Protein AF-A0A432V484-F1 (afdb_monomer)

Radius of gyration: 34.7 Å; Cα contacts (8 Å, |Δi|>4): 65; chains: 1; bounding box: 80×38×91 Å

Organism: NCBI:txid1851146

InterPro domains:
  IPR006603 PQ-loop repeat [PF04193] (43-98)
  IPR047662 SemiSWEET transporter [NF037968] (46-121)

Solvent-accessible surface area (backbone atoms only — not comparable to full-atom values): 7127 Å² total; per-residue (Å²): 142,82,86,80,77,89,75,82,82,76,79,84,56,73,72,67,54,60,72,72,66,61,77,83,74,74,70,76,71,68,60,64,64,52,54,55,54,50,51,55,54,50,54,50,53,50,51,51,48,52,49,50,71,43,53,65,49,52,65,56,47,52,48,34,69,72,66,62,46,30,74,92,57,57,64,67,62,50,49,51,50,34,49,52,34,47,51,48,24,52,50,17,59,76,71,67,38,62,70,49,28,55,52,27,50,58,32,33,54,50,40,49,49,44,49,53,48,34,70,73,26,98

Structure (mmCIF, N/CA/C/O backbone):
data_AF-A0A432V484-F1
#
_entry.id   AF-A0A432V484-F1
#
loop_
_atom_site.group_PDB
_atom_site.id
_atom_site.type_symbol
_atom_site.label_atom_id
_atom_site.label_alt_id
_atom_site.label_comp_id
_atom_site.label_asym_id
_atom_site.label_entity_id
_atom_site.label_seq_id
_atom_site.pdbx_PDB_ins_code
_atom_site.Cartn_x
_atom_site.Cartn_y
_atom_site.Cartn_z
_atom_site.occupancy
_atom_site.B_iso_or_equiv
_atom_site.auth_seq_id
_atom_site.auth_comp_id
_atom_site.auth_asym_id
_atom_site.auth_atom_id
_atom_site.pdbx_PDB_model_num
ATOM 1 N N . MET A 1 1 ? 63.153 13.429 -71.868 1.00 46.41 1 MET A N 1
ATOM 2 C CA . MET A 1 1 ? 63.561 13.698 -70.472 1.00 46.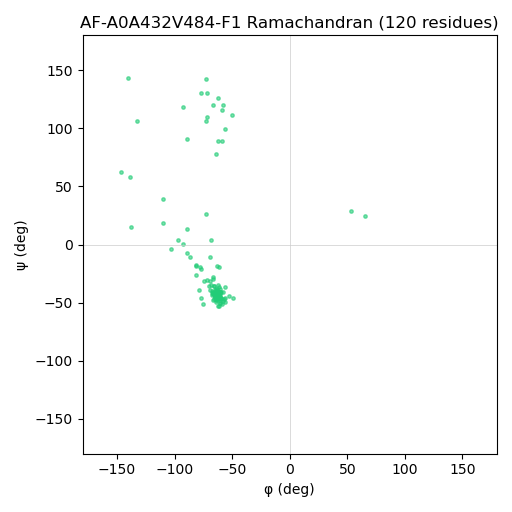41 1 MET A CA 1
ATOM 3 C C . MET A 1 1 ? 63.692 15.205 -70.310 1.00 46.41 1 MET A C 1
ATOM 5 O O . MET A 1 1 ? 64.616 15.772 -70.873 1.00 46.41 1 MET A O 1
ATOM 9 N N . HIS A 1 2 ? 62.731 15.863 -69.659 1.00 50.28 2 HIS A N 1
ATOM 10 C CA . HIS A 1 2 ? 62.759 17.309 -69.403 1.00 50.28 2 HIS A CA 1
ATOM 11 C C . HIS A 1 2 ? 62.413 17.509 -67.922 1.00 50.28 2 HIS A C 1
ATOM 13 O O . HIS A 1 2 ? 61.288 17.224 -67.513 1.00 50.28 2 HIS A O 1
ATOM 19 N N . GLU A 1 3 ? 63.409 17.853 -67.102 1.00 57.03 3 GLU A N 1
ATOM 20 C CA . GLU A 1 3 ? 63.240 18.059 -65.660 1.00 57.03 3 GLU A CA 1
ATOM 21 C C . GLU A 1 3 ? 62.467 19.358 -65.391 1.00 57.03 3 GLU A C 1
ATOM 23 O O . GLU A 1 3 ? 62.806 20.418 -65.917 1.00 57.03 3 GLU A O 1
ATOM 28 N N . ALA A 1 4 ? 61.430 19.281 -64.554 1.00 53.16 4 ALA A N 1
ATOM 29 C CA . ALA A 1 4 ? 60.682 20.446 -64.091 1.00 53.16 4 ALA A CA 1
ATOM 30 C C . ALA A 1 4 ? 61.512 21.273 -63.079 1.00 53.16 4 ALA A C 1
ATOM 32 O O . ALA A 1 4 ? 62.228 20.702 -62.250 1.00 53.16 4 ALA A O 1
ATOM 33 N N . PRO A 1 5 ? 61.428 22.616 -63.107 1.00 55.75 5 PRO A N 1
ATOM 34 C CA . PRO A 1 5 ? 62.357 23.478 -62.384 1.00 55.75 5 PRO A CA 1
ATOM 35 C C . PRO A 1 5 ? 62.066 23.561 -60.869 1.00 55.75 5 PRO A C 1
ATOM 37 O O . PRO A 1 5 ? 60.952 23.841 -60.426 1.00 55.75 5 PRO A O 1
ATOM 40 N N . ARG A 1 6 ? 63.117 23.355 -60.059 1.00 60.88 6 ARG A N 1
ATOM 41 C CA . ARG A 1 6 ? 63.114 23.171 -58.587 1.00 60.88 6 ARG A CA 1
ATOM 42 C C . ARG A 1 6 ? 62.833 24.431 -57.743 1.00 60.88 6 ARG A C 1
ATOM 44 O O . ARG A 1 6 ? 63.277 24.505 -56.602 1.00 60.88 6 ARG A O 1
ATOM 51 N N . HIS A 1 7 ? 62.121 25.429 -58.262 1.00 56.56 7 HIS A N 1
ATOM 52 C CA . HIS A 1 7 ? 61.802 26.655 -57.507 1.00 56.56 7 HIS A CA 1
ATOM 53 C C . HIS A 1 7 ? 60.358 26.702 -56.975 1.00 56.56 7 HIS A C 1
ATOM 55 O O . HIS A 1 7 ? 60.013 27.600 -56.212 1.00 56.56 7 HIS A O 1
ATOM 61 N N . LEU A 1 8 ? 59.521 25.710 -57.301 1.00 51.09 8 LEU A N 1
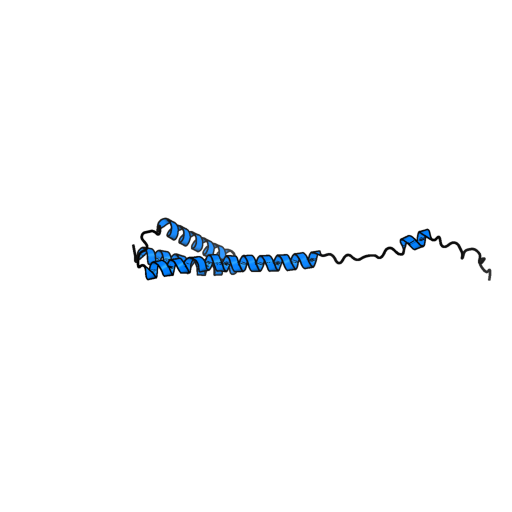ATOM 62 C CA . LEU A 1 8 ? 58.141 25.590 -56.801 1.00 51.09 8 LEU A CA 1
ATOM 63 C C . LEU A 1 8 ? 58.011 24.799 -55.482 1.00 51.09 8 LEU A C 1
ATOM 65 O O . LEU A 1 8 ? 56.907 24.443 -55.088 1.00 51.09 8 LEU A O 1
ATOM 69 N N . VAL A 1 9 ? 59.115 24.528 -54.775 1.00 55.97 9 VAL A N 1
ATOM 70 C CA . VAL A 1 9 ? 59.105 23.729 -53.528 1.00 55.97 9 VAL A CA 1
ATOM 71 C C . VAL A 1 9 ? 59.083 24.596 -52.257 1.00 55.97 9 VAL A C 1
ATOM 73 O O . VAL A 1 9 ? 59.095 24.076 -51.147 1.00 55.97 9 VAL A O 1
ATOM 76 N N . GLN A 1 10 ? 58.996 25.927 -52.357 1.00 56.75 10 GLN A N 1
ATOM 77 C CA . GLN A 1 10 ? 59.226 26.778 -51.181 1.00 56.75 10 GLN A CA 1
ATOM 78 C C . GLN A 1 10 ? 58.273 27.966 -51.033 1.00 56.75 10 GLN A C 1
ATOM 80 O O . GLN A 1 10 ? 58.709 29.103 -50.912 1.00 56.75 10 GLN A O 1
ATOM 85 N N . ARG A 1 11 ? 56.959 27.707 -50.959 1.00 54.41 11 ARG A N 1
ATOM 86 C CA . ARG A 1 11 ? 55.997 28.602 -50.276 1.00 54.41 11 ARG A CA 1
ATOM 87 C C . ARG A 1 11 ? 54.864 27.808 -49.617 1.00 54.41 11 ARG A C 1
ATOM 89 O O . ARG A 1 11 ? 53.697 27.966 -49.959 1.00 54.41 11 ARG A O 1
ATOM 96 N N . ALA A 1 12 ? 55.198 26.959 -48.646 1.00 56.44 12 ALA A N 1
ATOM 97 C CA . ALA A 1 12 ? 54.198 26.498 -47.686 1.00 56.44 12 ALA A CA 1
ATOM 98 C C . ALA A 1 12 ? 53.880 27.665 -46.735 1.00 56.44 12 ALA A C 1
ATOM 100 O O . ALA A 1 12 ? 54.704 28.066 -45.918 1.00 56.44 12 ALA A O 1
ATOM 101 N N . ASN A 1 13 ? 52.704 28.263 -46.907 1.00 58.03 13 ASN A N 1
ATOM 102 C CA . ASN A 1 13 ? 52.207 29.364 -46.092 1.00 58.03 13 ASN A CA 1
ATOM 103 C C . ASN A 1 13 ? 52.042 28.907 -44.620 1.00 58.03 13 ASN A C 1
ATOM 105 O O . ASN A 1 13 ? 51.332 27.932 -44.371 1.00 58.03 13 ASN A O 1
ATOM 109 N N . PRO A 1 14 ? 52.618 29.590 -43.613 1.00 57.75 14 PRO A N 1
ATOM 110 C CA . PRO A 1 14 ? 52.421 29.215 -42.208 1.00 57.75 14 PRO A CA 1
ATOM 111 C C . PRO A 1 14 ? 50.955 29.341 -41.748 1.00 57.75 14 PRO A C 1
ATOM 113 O O . PRO A 1 14 ? 50.561 28.711 -40.766 1.00 57.75 14 PRO A O 1
ATOM 116 N N . ALA A 1 15 ? 50.112 30.095 -42.467 1.00 57.47 15 ALA A N 1
ATOM 117 C CA . ALA A 1 15 ? 48.680 30.191 -42.181 1.00 57.47 15 ALA A CA 1
ATOM 118 C C . ALA A 1 15 ? 47.901 28.910 -42.536 1.00 57.47 15 ALA A C 1
ATOM 120 O O . ALA A 1 15 ? 46.942 28.579 -41.840 1.00 57.47 15 ALA A O 1
ATOM 121 N N . SER A 1 16 ? 48.327 28.144 -43.550 1.00 56.09 16 SER A N 1
ATOM 122 C CA . SER A 1 16 ? 47.661 26.880 -43.909 1.00 56.09 16 SER A CA 1
ATOM 123 C C . SER A 1 16 ? 48.006 25.737 -42.951 1.00 56.09 16 SER A C 1
ATOM 125 O O . SER A 1 16 ? 47.237 24.791 -42.827 1.00 56.09 16 SER A O 1
ATOM 127 N N . GLN A 1 17 ? 49.122 25.838 -42.221 1.00 54.44 17 GLN A N 1
ATOM 128 C CA . GLN A 1 17 ? 49.496 24.857 -41.195 1.00 54.44 17 GLN A CA 1
ATOM 129 C C . GLN A 1 17 ? 48.772 25.090 -39.859 1.00 54.44 17 GLN A C 1
ATOM 131 O O . GLN A 1 17 ? 48.514 24.136 -39.129 1.00 54.44 17 GLN A O 1
ATOM 136 N N . ARG A 1 18 ? 48.358 26.331 -39.556 1.00 55.56 18 ARG A N 1
ATOM 137 C CA . ARG A 1 18 ? 47.560 26.646 -38.353 1.00 55.56 18 ARG A CA 1
ATOM 138 C C . ARG A 1 18 ? 46.158 26.034 -38.383 1.00 55.56 18 ARG A C 1
ATOM 140 O O . ARG A 1 18 ? 45.621 25.714 -37.329 1.00 55.56 18 ARG A O 1
ATOM 147 N N . PHE A 1 19 ? 45.592 25.826 -39.571 1.00 56.00 19 PHE A N 1
ATOM 148 C CA . PHE A 1 19 ? 44.293 25.167 -39.733 1.00 56.00 19 PHE A CA 1
ATOM 149 C C . PHE A 1 19 ? 44.365 23.635 -39.601 1.00 56.00 19 PHE A C 1
ATOM 151 O O . PHE A 1 19 ? 43.356 23.001 -39.314 1.00 56.00 19 PHE A O 1
ATOM 158 N N . ALA A 1 20 ? 45.553 23.042 -39.763 1.00 55.00 20 ALA A N 1
ATOM 159 C CA . ALA A 1 20 ? 45.775 21.596 -39.670 1.00 55.00 20 ALA A CA 1
ATOM 160 C C . ALA A 1 20 ? 46.105 21.107 -38.243 1.00 55.00 20 ALA A C 1
ATOM 162 O O . ALA A 1 20 ? 46.163 19.904 -38.006 1.00 55.00 20 ALA A O 1
ATOM 163 N N . LEU A 1 21 ? 46.305 22.026 -37.290 1.00 55.38 21 LEU A N 1
ATOM 164 C CA . LEU A 1 21 ? 46.620 21.741 -35.883 1.00 55.38 21 LEU A CA 1
ATOM 165 C C . LEU A 1 21 ? 45.470 22.082 -34.928 1.00 55.38 21 LEU A C 1
ATOM 167 O O . LEU A 1 21 ? 45.695 22.235 -33.729 1.00 55.38 21 LEU A O 1
ATOM 171 N N . LEU A 1 22 ? 44.237 22.216 -35.423 1.00 63.25 22 LEU A N 1
ATOM 172 C CA . LEU A 1 22 ? 43.083 22.170 -34.533 1.00 63.25 22 LEU A CA 1
ATOM 173 C C . LEU A 1 22 ? 42.937 20.715 -34.082 1.00 63.25 22 LEU A C 1
ATOM 175 O O . LEU A 1 22 ? 42.588 19.873 -34.913 1.00 63.25 22 LEU A O 1
ATOM 179 N N . PRO A 1 23 ? 43.211 20.375 -32.807 1.00 55.50 23 PRO A N 1
ATOM 180 C CA . PRO A 1 23 ? 42.879 19.052 -32.329 1.00 55.50 23 PRO A CA 1
ATOM 181 C C . PRO A 1 23 ? 41.376 18.910 -32.542 1.00 55.50 23 PRO A C 1
ATOM 183 O O . PRO A 1 23 ? 40.595 19.704 -32.011 1.00 55.50 23 PRO A O 1
ATOM 186 N N . LEU A 1 24 ? 40.965 17.920 -33.333 1.00 62.91 24 LEU A N 1
ATOM 187 C CA . LEU A 1 24 ? 39.600 17.421 -33.294 1.00 62.91 24 LEU A CA 1
ATOM 188 C C . LEU A 1 24 ? 39.427 16.820 -31.901 1.00 62.91 24 LEU A C 1
ATOM 190 O O . LEU A 1 24 ? 39.557 15.615 -31.702 1.00 62.91 24 LEU A O 1
ATOM 194 N N . GLN A 1 25 ? 39.225 17.687 -30.906 1.00 59.03 25 GLN A N 1
ATOM 195 C CA . GLN A 1 25 ? 38.783 17.307 -29.584 1.00 59.03 25 GLN A CA 1
ATOM 196 C C . GLN A 1 25 ? 37.412 16.681 -29.795 1.00 59.03 25 GLN A C 1
ATOM 198 O O . GLN A 1 25 ? 36.382 17.356 -29.781 1.00 59.03 25 GLN A O 1
ATOM 203 N N . GLY A 1 26 ? 37.413 15.371 -30.034 1.00 56.03 26 GLY A N 1
ATOM 204 C CA . GLY A 1 26 ? 36.254 14.522 -29.891 1.00 56.03 26 GLY A CA 1
ATOM 205 C C . GLY A 1 26 ? 35.811 14.646 -28.447 1.00 56.03 26 GLY A C 1
ATOM 206 O O . GLY A 1 26 ? 36.276 13.919 -27.573 1.00 56.03 26 GLY A O 1
ATOM 207 N N . ARG A 1 27 ? 34.943 15.625 -28.183 1.00 61.06 27 ARG A N 1
ATOM 208 C CA . ARG A 1 27 ? 34.147 15.693 -26.966 1.00 61.06 27 ARG A CA 1
ATOM 209 C C . ARG A 1 27 ? 33.387 14.374 -26.936 1.00 61.06 27 ARG A C 1
ATOM 211 O O . ARG A 1 27 ? 32.400 14.228 -27.649 1.00 61.06 27 ARG A O 1
ATOM 218 N N . ALA A 1 28 ? 33.874 13.406 -26.161 1.00 60.75 28 ALA A N 1
ATOM 219 C CA . ALA A 1 28 ? 33.099 12.228 -25.822 1.00 60.75 28 ALA A CA 1
ATOM 220 C C . ALA A 1 28 ? 31.751 12.744 -25.313 1.00 60.75 28 ALA A C 1
ATOM 222 O O . ALA A 1 28 ? 31.683 13.459 -24.310 1.00 60.75 28 ALA A O 1
ATOM 223 N N . THR A 1 29 ? 30.700 12.502 -26.087 1.00 61.91 29 THR A N 1
ATOM 224 C CA . THR A 1 29 ? 29.364 13.022 -25.837 1.00 61.91 29 THR A CA 1
ATOM 225 C C . THR A 1 29 ? 28.925 12.528 -24.454 1.00 61.91 29 THR A C 1
ATOM 227 O O . THR A 1 29 ? 28.772 11.324 -24.256 1.00 61.91 29 THR A O 1
ATOM 230 N N . PRO A 1 30 ? 28.703 13.413 -23.461 1.00 58.66 30 PRO A N 1
ATOM 231 C CA . PRO A 1 30 ? 28.350 13.009 -22.092 1.00 58.66 30 PRO A CA 1
ATOM 232 C C . PRO A 1 30 ? 26.944 12.388 -21.989 1.00 58.66 30 PRO A C 1
ATOM 234 O O . PRO A 1 30 ? 26.462 12.075 -20.902 1.00 58.66 30 PRO A O 1
ATOM 237 N N . THR A 1 31 ? 26.276 12.226 -23.125 1.00 62.50 31 THR A N 1
ATOM 238 C CA . THR A 1 31 ? 24.903 11.779 -23.292 1.00 62.50 31 THR A CA 1
ATOM 239 C C . THR A 1 31 ? 24.662 10.390 -22.692 1.00 62.50 31 THR A C 1
ATOM 241 O O . THR A 1 31 ? 23.732 10.231 -21.908 1.00 62.50 31 THR A O 1
ATOM 244 N N . PHE A 1 32 ? 25.530 9.403 -22.948 1.00 63.34 32 PHE A N 1
ATOM 245 C CA . PHE A 1 32 ? 25.302 8.025 -22.482 1.00 63.34 32 PHE A CA 1
ATOM 246 C C . PHE A 1 32 ? 25.359 7.884 -20.950 1.00 63.34 32 PHE A C 1
ATOM 248 O O . PHE A 1 32 ? 24.511 7.229 -20.347 1.00 63.34 32 PHE A O 1
ATOM 255 N N . ARG A 1 33 ? 26.307 8.570 -20.293 1.00 64.88 33 ARG A N 1
ATOM 256 C CA . ARG A 1 33 ? 26.428 8.544 -18.822 1.00 64.88 33 ARG A CA 1
ATOM 257 C C . ARG A 1 33 ? 25.227 9.194 -18.135 1.00 64.88 33 ARG A C 1
ATOM 259 O O . ARG A 1 33 ? 24.803 8.711 -17.090 1.00 64.88 33 ARG A O 1
ATOM 266 N N . LYS A 1 34 ? 24.661 10.255 -18.724 1.00 62.88 34 LYS A N 1
ATOM 267 C CA . LYS A 1 34 ? 23.445 10.902 -18.207 1.00 62.88 34 LYS A CA 1
ATOM 268 C C . LYS A 1 34 ? 22.225 9.987 -18.311 1.00 62.88 34 LYS A C 1
ATOM 270 O O . LYS A 1 34 ? 21.472 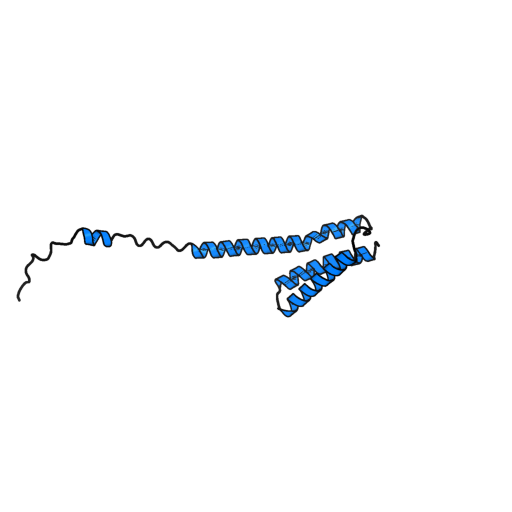9.906 -17.350 1.00 62.88 34 LYS A O 1
ATOM 275 N N . PHE A 1 35 ? 22.064 9.263 -19.420 1.00 65.94 35 PHE A N 1
ATOM 276 C CA . PHE A 1 35 ? 20.958 8.315 -19.586 1.00 65.94 35 PHE A CA 1
ATOM 277 C C . PHE A 1 35 ? 21.033 7.139 -18.603 1.00 65.94 35 PHE A C 1
ATOM 279 O O . PHE A 1 35 ? 20.034 6.822 -17.963 1.00 65.94 35 PHE A O 1
ATOM 286 N N . ALA A 1 36 ? 22.216 6.547 -18.411 1.00 68.19 36 ALA A N 1
ATOM 287 C CA . ALA A 1 36 ? 22.399 5.458 -17.449 1.00 68.19 36 ALA A CA 1
ATOM 288 C C . ALA A 1 36 ? 22.174 5.906 -15.989 1.00 68.19 36 ALA A C 1
ATOM 290 O O . ALA A 1 36 ? 21.497 5.222 -15.223 1.00 68.19 36 ALA A O 1
ATOM 291 N N . ALA A 1 37 ? 22.695 7.076 -15.603 1.00 66.12 37 ALA A N 1
ATOM 292 C CA . ALA A 1 37 ? 22.509 7.621 -14.255 1.00 66.12 37 ALA A CA 1
ATOM 293 C C . ALA A 1 37 ? 21.051 8.038 -13.973 1.00 66.12 37 ALA A C 1
ATOM 295 O O . ALA A 1 37 ? 20.564 7.872 -12.851 1.00 66.12 37 ALA A O 1
ATOM 296 N N . LEU A 1 38 ? 20.341 8.543 -14.991 1.00 70.56 38 LEU A N 1
ATOM 297 C CA . LEU A 1 38 ? 18.913 8.845 -14.902 1.00 70.56 38 LEU A CA 1
ATOM 298 C C . LEU A 1 38 ? 18.103 7.561 -14.680 1.00 70.56 38 LEU A C 1
ATOM 300 O O . LEU A 1 38 ? 17.276 7.527 -13.775 1.00 70.56 38 LEU A O 1
ATOM 304 N N . HIS A 1 39 ? 18.407 6.496 -15.429 1.00 77.69 39 HIS A N 1
ATOM 305 C CA . HIS A 1 39 ? 17.778 5.185 -15.246 1.00 77.69 39 HIS A CA 1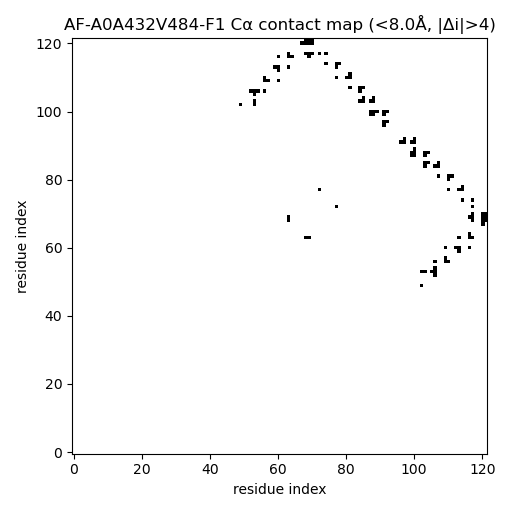
ATOM 306 C C . HIS A 1 39 ? 17.946 4.657 -13.818 1.00 77.69 39 HIS A C 1
ATOM 308 O O . HIS A 1 39 ? 16.964 4.291 -13.182 1.00 77.69 39 HIS A O 1
ATOM 314 N N . PHE A 1 40 ? 19.167 4.679 -13.276 1.00 85.19 40 PHE A N 1
ATOM 315 C CA . PHE A 1 40 ? 19.424 4.180 -11.921 1.00 85.19 40 PHE A CA 1
ATOM 316 C C . PHE A 1 40 ? 18.654 4.958 -10.843 1.00 85.19 40 PHE A C 1
ATOM 318 O O . PHE A 1 40 ? 18.076 4.368 -9.932 1.00 85.19 40 PHE A O 1
ATOM 325 N N . SER A 1 41 ? 18.604 6.287 -10.970 1.00 89.81 41 SER A N 1
ATOM 326 C CA . SER A 1 41 ? 17.874 7.143 -10.027 1.00 89.81 41 SER A CA 1
ATOM 327 C C . SER A 1 41 ? 16.366 6.872 -10.056 1.00 89.81 41 SER A C 1
ATOM 329 O O . SER A 1 41 ? 15.732 6.826 -9.003 1.00 89.81 41 SER A O 1
ATOM 331 N N . VAL A 1 42 ? 15.796 6.656 -11.247 1.00 91.88 42 VAL A N 1
ATOM 332 C CA . VAL A 1 42 ? 14.365 6.356 -11.425 1.00 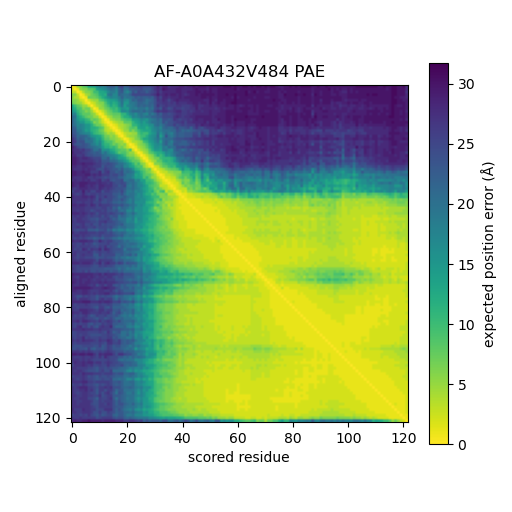91.88 42 VAL A CA 1
ATOM 333 C C . VAL A 1 42 ? 13.992 5.021 -10.778 1.00 91.88 42 VAL A C 1
ATOM 335 O O . VAL A 1 42 ? 13.013 4.969 -10.034 1.00 91.88 42 VAL A O 1
ATOM 338 N N . GLU A 1 43 ? 14.793 3.974 -10.984 1.00 88.94 43 GLU A N 1
ATOM 339 C CA . GLU A 1 43 ? 14.542 2.649 -10.395 1.00 88.94 43 GLU A CA 1
ATOM 340 C C . GLU A 1 43 ? 14.596 2.672 -8.861 1.00 88.94 43 GLU A C 1
ATOM 342 O O . GLU A 1 43 ? 13.754 2.061 -8.197 1.00 88.94 43 GLU A O 1
ATOM 347 N N . ILE A 1 44 ? 15.541 3.419 -8.273 1.00 91.94 44 ILE A N 1
ATOM 348 C CA . ILE A 1 44 ? 15.619 3.579 -6.812 1.00 91.94 44 ILE A CA 1
ATOM 349 C C . ILE A 1 44 ? 14.381 4.292 -6.281 1.00 91.94 44 ILE A C 1
ATOM 351 O O . ILE A 1 44 ? 13.770 3.816 -5.324 1.00 91.94 44 ILE A O 1
ATOM 355 N N . ILE A 1 45 ? 14.002 5.420 -6.889 1.00 94.00 45 ILE A N 1
ATOM 356 C CA . ILE A 1 45 ? 12.832 6.189 -6.449 1.00 94.00 45 ILE A CA 1
ATOM 357 C C . ILE A 1 45 ? 11.575 5.322 -6.549 1.00 94.00 45 ILE A C 1
ATOM 359 O O . ILE A 1 45 ? 10.804 5.266 -5.592 1.00 94.00 45 ILE A O 1
ATOM 363 N N . GLY A 1 46 ? 11.401 4.600 -7.661 1.00 90.06 46 GLY A N 1
ATOM 364 C CA . GLY A 1 46 ? 10.284 3.677 -7.860 1.00 90.06 46 GLY A CA 1
ATOM 365 C C . GLY A 1 46 ? 10.255 2.554 -6.821 1.00 90.06 46 GLY A C 1
ATOM 366 O O . GLY A 1 46 ? 9.214 2.302 -6.216 1.00 90.06 46 GLY A O 1
ATOM 367 N N . SER A 1 47 ? 11.404 1.935 -6.546 1.00 87.94 47 SER A N 1
ATOM 368 C CA . SER A 1 47 ? 11.526 0.847 -5.565 1.00 87.94 47 SER A CA 1
ATOM 369 C C . SER A 1 47 ? 11.232 1.317 -4.140 1.00 87.94 47 SER A C 1
ATOM 371 O O . SER A 1 47 ? 10.481 0.669 -3.409 1.00 87.94 47 SER A O 1
ATOM 373 N N . VAL A 1 48 ? 11.778 2.471 -3.745 1.00 93.88 48 VAL A N 1
ATOM 374 C CA . VAL A 1 48 ? 11.531 3.072 -2.427 1.00 93.88 48 VAL A CA 1
ATOM 375 C C . VAL A 1 48 ? 10.069 3.496 -2.297 1.00 93.88 48 VAL A C 1
ATOM 377 O O . VAL A 1 48 ? 9.448 3.224 -1.270 1.00 93.88 48 VAL A O 1
ATOM 380 N N . ALA A 1 49 ? 9.487 4.097 -3.337 1.00 91.06 49 ALA A N 1
ATOM 381 C CA . ALA A 1 49 ? 8.074 4.461 -3.349 1.00 91.06 49 ALA A CA 1
ATOM 382 C C . ALA A 1 49 ? 7.173 3.226 -3.200 1.00 91.06 49 ALA A C 1
ATOM 384 O O . ALA A 1 49 ? 6.272 3.231 -2.358 1.00 91.06 49 ALA A O 1
ATOM 385 N N . ALA A 1 50 ? 7.443 2.151 -3.949 1.00 88.50 50 ALA A N 1
ATOM 386 C CA . ALA A 1 50 ? 6.705 0.893 -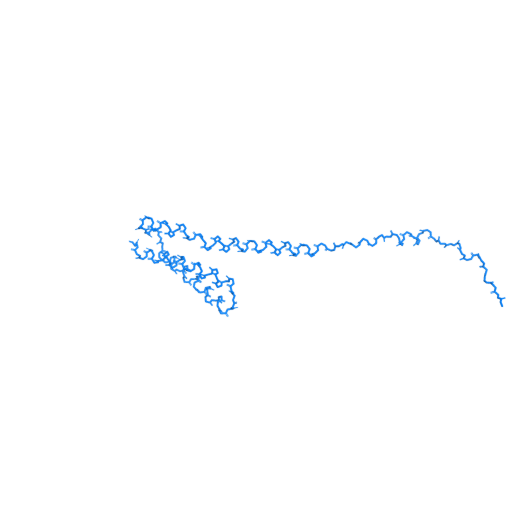3.847 1.00 88.50 50 ALA A CA 1
ATOM 387 C C . ALA A 1 50 ? 6.818 0.281 -2.442 1.00 88.50 50 ALA A C 1
ATOM 389 O O . ALA A 1 50 ? 5.810 -0.127 -1.862 1.00 88.50 50 ALA A O 1
ATOM 390 N N . PHE A 1 51 ? 8.018 0.278 -1.855 1.00 91.62 51 PHE A N 1
ATOM 391 C CA . PHE A 1 51 ? 8.234 -0.214 -0.496 1.00 91.62 51 PHE A CA 1
ATOM 392 C C . PHE A 1 51 ? 7.448 0.606 0.536 1.00 91.62 51 PHE A C 1
ATOM 394 O O . PHE A 1 51 ? 6.658 0.053 1.300 1.00 91.62 51 PHE A O 1
ATOM 401 N N . ILE A 1 52 ? 7.604 1.932 0.533 1.00 94.31 52 ILE A N 1
ATOM 402 C CA . ILE A 1 52 ? 6.940 2.812 1.503 1.00 94.31 52 ILE A CA 1
ATOM 403 C C . ILE A 1 52 ? 5.418 2.685 1.397 1.00 94.31 52 ILE A C 1
ATOM 405 O O . ILE A 1 52 ? 4.754 2.469 2.407 1.00 94.31 52 ILE A O 1
ATOM 409 N N . THR A 1 53 ? 4.862 2.788 0.189 1.00 91.00 53 THR A N 1
ATOM 410 C CA . THR A 1 53 ? 3.402 2.759 -0.024 1.00 91.00 53 THR A CA 1
ATOM 411 C C . THR A 1 53 ? 2.773 1.409 0.314 1.00 91.00 53 THR A C 1
ATOM 413 O O . THR A 1 53 ? 1.634 1.368 0.776 1.00 91.00 53 THR A O 1
ATOM 416 N N . THR A 1 54 ? 3.521 0.317 0.153 1.00 88.31 54 THR A N 1
ATOM 417 C CA . THR A 1 54 ? 3.062 -1.024 0.524 1.00 88.31 54 THR A CA 1
ATOM 418 C C . THR A 1 54 ? 3.107 -1.218 2.041 1.00 88.31 54 THR A C 1
ATOM 420 O O . THR A 1 54 ? 2.114 -1.606 2.653 1.00 88.31 54 THR A O 1
ATOM 423 N N . PHE A 1 55 ? 4.239 -0.917 2.684 1.00 93.06 55 PHE A N 1
ATOM 424 C CA . PHE A 1 55 ? 4.451 -1.242 4.100 1.00 93.06 55 PHE A CA 1
ATOM 425 C C . PHE A 1 55 ? 3.926 -0.188 5.087 1.00 93.06 55 PHE A C 1
ATOM 427 O O . PHE A 1 55 ? 3.827 -0.484 6.281 1.00 93.06 55 PHE A O 1
ATOM 434 N N . CYS A 1 56 ? 3.523 1.007 4.635 1.00 94.38 56 CYS A N 1
ATOM 435 C CA . CYS A 1 56 ? 2.989 2.053 5.521 1.00 94.38 56 CYS A CA 1
ATOM 436 C C . CYS A 1 56 ? 1.707 1.643 6.270 1.00 94.38 56 CYS A C 1
ATOM 438 O O . CYS A 1 56 ? 1.385 2.226 7.304 1.00 94.38 56 CYS A O 1
ATOM 440 N N . TRP A 1 57 ? 1.001 0.614 5.797 1.00 93.81 57 TRP A N 1
ATOM 441 C CA . TRP A 1 57 ? -0.210 0.081 6.427 1.00 93.81 57 TRP A CA 1
ATOM 442 C C . TRP A 1 57 ? 0.069 -0.880 7.585 1.00 93.81 57 TRP A C 1
ATOM 444 O O . TRP A 1 57 ? -0.803 -1.109 8.428 1.00 93.81 57 TRP A O 1
ATOM 454 N N . LEU A 1 58 ? 1.284 -1.425 7.671 1.00 95.50 58 LEU A N 1
ATOM 455 C CA . LEU A 1 58 ? 1.641 -2.401 8.696 1.00 95.50 58 LEU A CA 1
ATOM 456 C C . LEU A 1 58 ? 1.550 -1.824 10.125 1.00 95.50 58 LEU A C 1
ATOM 458 O O . LEU A 1 58 ? 0.912 -2.462 10.969 1.00 95.50 58 LEU A O 1
ATOM 462 N N . PRO A 1 59 ? 2.064 -0.610 10.424 1.00 94.56 59 PRO A N 1
ATOM 463 C CA . PRO A 1 59 ? 1.863 0.025 11.728 1.00 94.56 59 PRO A CA 1
ATOM 464 C C . PRO A 1 59 ? 0.383 0.179 12.100 1.00 94.56 59 PRO A C 1
ATOM 466 O O . PRO A 1 59 ? 0.017 -0.020 13.260 1.00 94.56 59 PRO A O 1
ATOM 469 N N . GLN A 1 60 ? -0.483 0.474 11.123 1.00 95.25 60 GLN A N 1
ATOM 470 C CA . GLN A 1 60 ? -1.920 0.624 11.352 1.00 95.25 60 GLN A CA 1
ATOM 471 C C . GLN A 1 60 ? -2.574 -0.711 11.733 1.00 95.25 60 GLN A C 1
ATOM 473 O O . GLN A 1 60 ? -3.341 -0.770 12.697 1.00 95.25 60 GLN A O 1
ATOM 478 N N . ILE A 1 61 ? -2.222 -1.800 11.042 1.00 96.31 61 ILE A N 1
ATOM 479 C CA . ILE A 1 61 ? -2.673 -3.159 11.382 1.00 96.31 61 ILE A CA 1
ATOM 480 C C . ILE A 1 61 ? -2.252 -3.518 12.810 1.00 96.31 61 ILE A C 1
ATOM 482 O O . ILE A 1 61 ? -3.077 -3.963 13.614 1.00 96.31 61 ILE A O 1
ATOM 486 N N . LEU A 1 62 ? -0.978 -3.294 13.148 1.00 96.69 62 LEU A N 1
ATOM 487 C CA . LEU A 1 62 ? -0.436 -3.593 14.475 1.00 96.69 62 LEU A CA 1
ATOM 488 C C . LEU A 1 62 ? -1.120 -2.767 15.572 1.00 96.69 62 LEU A C 1
ATOM 490 O O . LEU A 1 62 ? -1.457 -3.311 16.627 1.00 96.69 62 LEU A O 1
ATOM 494 N N . LYS A 1 63 ? -1.397 -1.482 15.312 1.00 95.19 63 LYS A N 1
ATOM 495 C CA . LYS A 1 63 ? -2.121 -0.600 16.238 1.00 95.19 63 LYS A CA 1
ATOM 496 C C . LYS A 1 63 ? -3.507 -1.154 16.569 1.00 95.19 63 LYS A C 1
ATOM 498 O O . LYS A 1 63 ? -3.802 -1.338 17.751 1.00 95.19 63 LYS A O 1
ATOM 503 N N . ILE A 1 64 ? -4.312 -1.503 15.559 1.00 95.62 64 ILE A N 1
ATOM 504 C CA . ILE A 1 64 ? -5.661 -2.066 15.763 1.00 95.62 64 ILE A CA 1
ATOM 505 C C . ILE A 1 64 ? -5.578 -3.407 16.500 1.00 95.62 64 ILE A C 1
ATOM 507 O O . ILE A 1 64 ? -6.323 -3.662 17.446 1.00 95.62 64 ILE A O 1
ATOM 511 N N . ARG A 1 65 ? -4.633 -4.272 16.109 1.00 95.31 65 ARG A N 1
ATOM 512 C CA . ARG A 1 65 ? -4.437 -5.586 16.742 1.00 95.31 65 ARG A CA 1
ATOM 513 C C . ARG A 1 65 ? -4.073 -5.479 18.220 1.00 95.31 65 ARG A C 1
ATOM 515 O O . ARG A 1 65 ? -4.521 -6.342 18.979 1.00 95.31 65 ARG A O 1
ATOM 522 N N . ARG A 1 66 ? -3.284 -4.469 18.604 1.00 96.19 66 ARG A N 1
ATOM 523 C CA . ARG A 1 66 ? -2.870 -4.204 19.990 1.00 96.19 66 ARG A CA 1
ATOM 524 C C . ARG A 1 66 ? -3.981 -3.551 20.805 1.00 96.19 66 ARG A C 1
ATOM 526 O O . ARG A 1 66 ? -4.227 -3.971 21.926 1.00 96.19 66 ARG A O 1
ATOM 533 N N . GLN A 1 67 ? -4.642 -2.541 20.245 1.00 95.94 67 GLN A N 1
ATOM 534 C CA . GLN A 1 67 ? -5.659 -1.758 20.955 1.00 95.94 67 GLN A CA 1
ATOM 535 C C . GLN A 1 67 ? -7.031 -2.437 20.979 1.00 95.94 67 GLN A C 1
ATOM 537 O O . GLN A 1 67 ? -7.862 -2.064 21.799 1.00 95.94 67 GLN A O 1
ATOM 542 N N . LYS A 1 68 ? -7.269 -3.422 20.098 1.00 93.38 68 LYS A N 1
ATOM 543 C CA . LYS A 1 68 ? -8.561 -4.115 19.938 1.00 93.38 68 LYS A CA 1
ATOM 544 C C . LYS A 1 68 ? -9.735 -3.152 19.719 1.00 93.38 68 LYS A C 1
ATOM 546 O O . LYS A 1 68 ? -10.860 -3.472 20.075 1.00 93.38 68 LYS A O 1
ATOM 551 N N . LYS A 1 69 ? -9.450 -1.988 19.132 1.00 91.69 69 LYS A N 1
ATOM 552 C CA . LYS A 1 69 ? -10.398 -0.916 18.825 1.00 91.69 69 LYS A CA 1
ATOM 553 C C . LYS A 1 69 ? -10.061 -0.326 17.468 1.00 91.69 69 LYS A C 1
ATOM 555 O O . LYS A 1 69 ? -8.880 -0.225 17.117 1.00 91.69 69 LYS A O 1
ATOM 560 N N . ALA A 1 70 ? -11.089 0.046 16.718 1.00 92.56 70 ALA A N 1
ATOM 561 C CA . ALA A 1 70 ? -10.937 0.641 15.395 1.00 92.56 70 ALA A CA 1
ATOM 562 C C . ALA A 1 70 ? -11.901 1.815 15.163 1.00 92.56 70 ALA A C 1
ATOM 564 O O . ALA A 1 70 ? -12.086 2.222 14.019 1.00 92.56 70 ALA A O 1
ATOM 565 N N . ASP A 1 71 ? -12.516 2.348 16.217 1.00 89.75 71 ASP A N 1
ATOM 566 C CA . ASP A 1 71 ? -13.613 3.325 16.206 1.00 89.75 71 ASP A CA 1
ATOM 567 C C . ASP A 1 71 ? -13.269 4.549 15.342 1.00 89.75 71 ASP A C 1
ATOM 569 O O . ASP A 1 71 ? -14.030 4.888 14.436 1.00 89.75 71 ASP A O 1
ATOM 573 N N . ASP A 1 72 ? -12.048 5.071 15.491 1.00 90.50 72 ASP A N 1
ATOM 574 C CA . ASP A 1 72 ? -11.527 6.247 14.772 1.00 90.50 72 ASP A CA 1
ATOM 575 C C . ASP A 1 72 ? -11.286 6.025 13.265 1.00 90.50 72 ASP A C 1
ATOM 577 O O . ASP A 1 72 ? -10.999 6.963 12.521 1.00 90.50 72 ASP A O 1
ATOM 581 N N . ILE A 1 73 ? -11.356 4.781 12.784 1.00 93.31 73 ILE A N 1
ATOM 582 C CA . ILE A 1 73 ? -11.123 4.453 11.375 1.00 93.31 73 ILE A CA 1
ATOM 583 C C . ILE A 1 73 ? -12.453 4.463 10.628 1.00 93.31 73 ILE A C 1
ATOM 585 O O . ILE A 1 73 ? -13.336 3.643 10.890 1.00 93.31 73 ILE A O 1
ATOM 589 N N . SER A 1 74 ? -12.575 5.343 9.636 1.00 95.25 74 SER A N 1
ATOM 590 C CA . SER A 1 74 ? -13.729 5.374 8.736 1.00 95.25 74 SER A CA 1
ATOM 591 C C . SER A 1 74 ? -13.783 4.119 7.860 1.00 95.25 74 SER A C 1
ATOM 593 O O . SER A 1 74 ? -12.873 3.847 7.066 1.00 95.25 74 SER A O 1
ATOM 595 N N . LEU A 1 75 ? -14.883 3.367 7.974 1.00 94.31 75 LEU A N 1
ATOM 596 C CA . LEU A 1 75 ? -15.143 2.201 7.126 1.00 94.31 75 LEU A CA 1
ATOM 597 C C . LEU A 1 75 ? -15.348 2.613 5.664 1.00 94.31 75 LEU A C 1
ATOM 599 O O . LEU A 1 75 ? -14.896 1.908 4.768 1.00 94.31 75 LEU A O 1
ATOM 603 N N . LEU A 1 76 ? -15.980 3.766 5.422 1.00 96.50 76 LEU A N 1
ATOM 604 C CA . LEU A 1 76 ? -16.201 4.274 4.069 1.00 96.50 76 LEU A CA 1
ATOM 605 C C . LEU A 1 76 ? -14.869 4.593 3.386 1.00 96.50 76 LEU A C 1
ATOM 607 O O . LEU A 1 76 ? -14.630 4.154 2.267 1.00 96.50 76 LEU A O 1
ATOM 611 N N . THR A 1 77 ? -13.977 5.305 4.077 1.00 96.06 77 THR A N 1
ATOM 612 C CA . THR A 1 77 ? -12.682 5.711 3.517 1.00 96.06 77 THR A CA 1
ATOM 613 C C . THR A 1 77 ? -11.790 4.502 3.252 1.00 96.06 77 THR A C 1
ATOM 615 O O . THR A 1 77 ? -11.228 4.366 2.167 1.00 96.06 77 THR A O 1
ATOM 618 N N . THR A 1 78 ? -11.681 3.591 4.222 1.00 95.44 78 THR A N 1
ATOM 619 C CA . THR A 1 78 ? -10.850 2.388 4.065 1.00 95.44 78 THR A CA 1
ATOM 620 C C . THR A 1 78 ? -11.440 1.398 3.061 1.00 95.44 78 THR A C 1
ATOM 622 O O . THR A 1 78 ? -10.688 0.805 2.292 1.00 95.44 78 THR A O 1
ATOM 625 N N . GLY A 1 79 ? -12.768 1.270 2.994 1.00 97.25 79 GLY A N 1
ATOM 626 C CA . GLY A 1 79 ? -13.458 0.453 1.993 1.00 97.25 79 GLY A CA 1
ATOM 627 C C . GLY A 1 79 ? -13.335 1.009 0.571 1.00 97.25 79 GLY A C 1
ATOM 628 O O . GLY A 1 79 ? -13.068 0.253 -0.365 1.00 97.25 79 GLY A O 1
ATOM 629 N N . ALA A 1 80 ? -13.450 2.329 0.400 1.00 98.12 80 ALA A N 1
ATOM 630 C CA . ALA A 1 80 ? -13.222 2.983 -0.888 1.00 98.12 80 ALA A CA 1
ATOM 631 C C . ALA A 1 80 ? -11.776 2.785 -1.364 1.00 98.12 80 ALA A C 1
ATOM 633 O O . ALA A 1 80 ? -11.554 2.431 -2.521 1.00 98.12 80 ALA A O 1
ATOM 634 N N . LEU A 1 81 ? -10.797 2.921 -0.461 1.00 96.31 81 LEU A N 1
ATOM 635 C CA . LEU A 1 81 ? -9.394 2.653 -0.776 1.00 96.31 81 LEU A CA 1
ATOM 636 C C . LEU A 1 81 ? -9.163 1.186 -1.168 1.00 96.31 81 LEU A C 1
ATOM 638 O O . LEU A 1 81 ? -8.496 0.926 -2.166 1.00 96.31 81 LEU A O 1
ATOM 642 N N . ALA A 1 82 ? -9.749 0.235 -0.431 1.00 97.31 82 ALA A N 1
ATOM 643 C CA . ALA A 1 82 ? -9.680 -1.190 -0.764 1.00 97.31 82 ALA A CA 1
ATOM 644 C C . ALA A 1 82 ? -10.199 -1.454 -2.184 1.00 97.31 82 ALA A C 1
ATOM 646 O O . ALA A 1 82 ? -9.555 -2.142 -2.973 1.00 97.31 82 ALA A O 1
ATOM 647 N N . THR A 1 83 ? -11.343 -0.850 -2.512 1.00 98.25 83 THR A N 1
ATOM 648 C CA . THR A 1 83 ? -11.979 -0.964 -3.828 1.00 98.25 83 THR A CA 1
ATOM 649 C C . THR A 1 83 ? -11.099 -0.357 -4.918 1.00 98.25 83 THR A C 1
ATOM 651 O O . THR A 1 83 ? -10.865 -0.996 -5.937 1.00 98.25 83 THR A O 1
ATOM 654 N N . GLY A 1 84 ? -10.549 0.839 -4.696 1.00 98.19 84 GLY A N 1
ATOM 655 C CA . GLY A 1 84 ? -9.651 1.491 -5.650 1.00 98.19 84 GLY A CA 1
ATOM 656 C C . GLY A 1 84 ? -8.391 0.672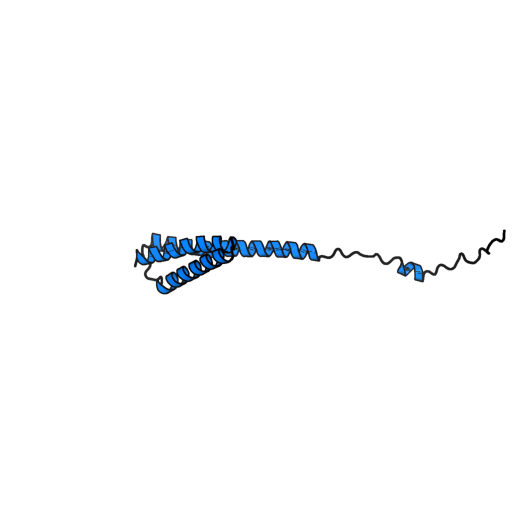 -5.941 1.00 98.19 84 GLY A C 1
ATOM 657 O O . GLY A 1 84 ? -8.050 0.476 -7.104 1.00 98.19 84 GLY A O 1
ATOM 658 N N . ILE A 1 85 ? -7.731 0.136 -4.909 1.00 96.81 85 ILE A N 1
ATOM 659 C CA . ILE A 1 85 ? -6.541 -0.720 -5.076 1.00 96.81 85 ILE A CA 1
ATOM 660 C C . ILE A 1 85 ? -6.903 -2.019 -5.806 1.00 96.81 85 ILE A C 1
ATOM 662 O O . ILE A 1 85 ? -6.156 -2.468 -6.672 1.00 96.81 85 ILE A O 1
ATOM 666 N N . PHE A 1 86 ? -8.063 -2.608 -5.506 1.00 98.25 86 PHE A N 1
ATOM 667 C CA . PHE A 1 86 ? -8.549 -3.782 -6.229 1.00 98.25 86 PHE A CA 1
ATOM 668 C C . PHE A 1 86 ? -8.775 -3.487 -7.717 1.00 98.25 86 PHE A C 1
ATOM 670 O O . PHE A 1 86 ? -8.350 -4.264 -8.570 1.00 98.25 86 PHE A O 1
ATOM 677 N N . LEU A 1 87 ? -9.373 -2.340 -8.048 1.00 98.44 87 LEU A N 1
ATOM 678 C CA . LEU A 1 87 ? -9.536 -1.909 -9.437 1.00 98.44 87 LEU A CA 1
ATOM 679 C C . LEU A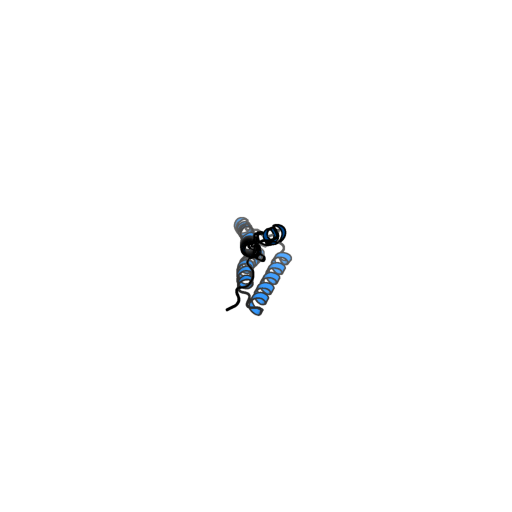 1 87 ? -8.184 -1.667 -10.124 1.00 98.44 87 LEU A C 1
ATOM 681 O O . LEU A 1 87 ? -8.024 -2.056 -11.276 1.00 98.44 87 LEU A O 1
ATOM 685 N N . TRP A 1 88 ? -7.194 -1.104 -9.425 1.00 97.81 88 TRP A N 1
ATOM 686 C CA . TRP A 1 88 ? -5.824 -0.973 -9.938 1.00 97.81 88 TRP A CA 1
ATOM 687 C C . TRP A 1 88 ? -5.141 -2.322 -10.176 1.00 97.81 88 TRP A C 1
ATOM 689 O O . TRP A 1 88 ? -4.428 -2.480 -11.167 1.00 97.81 88 TRP A O 1
ATOM 699 N N . LEU A 1 89 ? -5.371 -3.303 -9.300 1.00 97.69 89 LEU A N 1
ATOM 700 C CA . LEU A 1 89 ? -4.892 -4.672 -9.479 1.00 97.69 89 LEU A CA 1
ATOM 701 C C . LEU A 1 89 ? -5.519 -5.318 -10.722 1.00 97.69 89 LEU A C 1
ATOM 703 O O . LEU A 1 89 ? -4.792 -5.859 -11.554 1.00 97.69 89 LEU A O 1
ATOM 707 N N . LEU A 1 90 ? -6.844 -5.213 -10.881 1.00 98.44 90 LEU A N 1
ATOM 708 C CA . LEU A 1 90 ? -7.549 -5.687 -12.076 1.00 98.44 90 LEU A CA 1
ATOM 709 C C . LEU A 1 90 ? -7.043 -4.990 -13.338 1.00 98.44 90 LEU A C 1
ATOM 711 O O . LEU A 1 90 ? -6.743 -5.649 -14.327 1.00 98.44 90 LEU A O 1
ATOM 715 N N . TYR A 1 91 ? -6.888 -3.670 -13.289 1.00 98.38 91 TYR A N 1
ATOM 716 C CA . TYR A 1 91 ? -6.317 -2.899 -14.384 1.00 98.38 91 TYR A CA 1
ATOM 717 C C . TYR A 1 91 ? -4.912 -3.397 -14.750 1.00 98.38 91 TYR A C 1
ATOM 719 O O . TYR A 1 91 ? -4.642 -3.655 -15.920 1.00 98.38 91 TYR A O 1
ATOM 727 N N . GLY A 1 92 ? -4.046 -3.618 -13.757 1.00 97.56 92 GLY A N 1
ATOM 728 C CA . GLY A 1 92 ? -2.707 -4.175 -13.950 1.00 97.56 92 GLY A CA 1
ATOM 729 C C . GLY A 1 92 ? -2.716 -5.548 -14.620 1.00 97.56 92 GLY A C 1
ATOM 730 O O . GLY A 1 92 ? -1.899 -5.784 -15.510 1.00 97.56 92 GLY A O 1
ATOM 731 N N . LEU A 1 93 ? -3.654 -6.421 -14.236 1.00 98.31 93 LEU A N 1
ATOM 732 C CA . LEU A 1 93 ? -3.865 -7.722 -14.879 1.00 98.31 93 LEU A CA 1
ATOM 733 C C . LEU A 1 93 ? -4.279 -7.564 -16.346 1.00 98.31 93 LEU A C 1
ATOM 735 O O . LEU A 1 93 ? -3.708 -8.230 -17.206 1.00 98.31 93 LEU A O 1
ATOM 739 N N . LEU A 1 94 ? -5.214 -6.654 -16.642 1.00 98.56 94 LEU A N 1
ATOM 740 C CA . LEU A 1 94 ? -5.698 -6.403 -18.004 1.00 98.56 94 LEU A CA 1
ATOM 741 C C . LEU A 1 94 ? -4.598 -5.888 -18.943 1.00 98.56 94 LEU A C 1
ATOM 743 O O . LEU A 1 94 ? -4.590 -6.247 -20.117 1.00 98.56 94 LEU A O 1
ATOM 747 N N . ILE A 1 95 ? -3.662 -5.079 -18.436 1.00 98.12 95 ILE A N 1
ATOM 748 C CA . ILE A 1 95 ? -2.531 -4.561 -19.227 1.00 98.12 95 ILE A CA 1
ATOM 749 C C . ILE A 1 95 ? -1.262 -5.427 -19.132 1.00 98.12 95 ILE A C 1
ATOM 751 O O . ILE A 1 95 ? -0.236 -5.064 -19.702 1.00 98.12 95 ILE A O 1
ATOM 755 N N . GLY A 1 96 ? -1.289 -6.539 -18.386 1.00 96.69 96 GLY A N 1
ATOM 756 C CA . GLY A 1 96 ? -0.135 -7.430 -18.205 1.00 96.69 96 GLY A CA 1
ATOM 757 C C . GLY A 1 96 ? 1.054 -6.814 -17.449 1.00 96.69 96 GLY A C 1
ATOM 758 O O . GLY A 1 96 ? 2.193 -7.249 -17.620 1.00 96.69 96 GLY A O 1
ATOM 759 N N . SER A 1 97 ? 0.826 -5.795 -16.614 1.00 95.75 97 SER A N 1
ATOM 760 C CA . SER A 1 97 ? 1.894 -5.055 -15.929 1.00 95.75 97 SER A CA 1
ATOM 761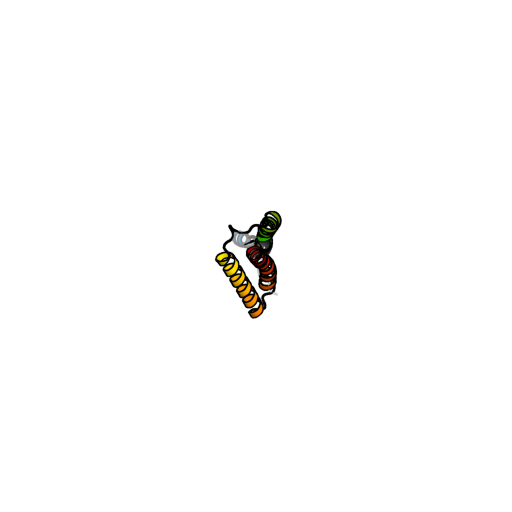 C C . SER A 1 97 ? 2.259 -5.688 -14.583 1.00 95.75 97 SER A C 1
ATOM 763 O O . SER A 1 97 ? 1.720 -5.311 -13.537 1.00 95.75 97 SER A O 1
ATOM 765 N N . TRP A 1 98 ? 3.237 -6.598 -14.592 1.00 94.44 98 TRP A N 1
ATOM 766 C CA . TRP A 1 98 ? 3.735 -7.286 -13.391 1.00 94.44 98 TRP A CA 1
ATOM 767 C C . TRP A 1 98 ? 4.075 -6.369 -12.203 1.00 94.44 98 TRP A C 1
ATOM 769 O O . TRP A 1 98 ? 3.619 -6.679 -11.100 1.00 94.44 98 TRP A O 1
ATOM 779 N N . PRO A 1 99 ? 4.786 -5.232 -12.363 1.00 89.12 99 PRO A N 1
ATOM 780 C CA . PRO A 1 99 ? 5.095 -4.357 -11.227 1.00 89.12 99 PRO A CA 1
ATOM 781 C C . PRO A 1 99 ? 3.838 -3.791 -10.555 1.00 89.12 99 PRO A C 1
ATOM 783 O O . PRO A 1 99 ? 3.731 -3.764 -9.330 1.00 89.12 99 PRO A O 1
ATOM 786 N N . LEU A 1 100 ? 2.853 -3.394 -11.365 1.00 91.69 100 LEU A N 1
ATOM 787 C CA . LEU A 1 100 ? 1.588 -2.830 -10.895 1.00 91.69 100 LEU A CA 1
ATOM 788 C C . LEU A 1 100 ? 0.725 -3.887 -10.197 1.00 91.69 100 LEU A C 1
ATOM 790 O O . LEU A 1 100 ? 0.123 -3.598 -9.162 1.00 91.69 100 LEU A O 1
ATOM 794 N N . ILE A 1 101 ? 0.711 -5.112 -10.733 1.00 95.75 101 ILE A N 1
ATOM 795 C CA . ILE A 1 101 ? 0.032 -6.265 -10.131 1.00 95.75 101 ILE A CA 1
ATOM 796 C C . ILE A 1 101 ? 0.633 -6.561 -8.756 1.00 95.75 101 ILE A C 1
ATOM 798 O O . ILE A 1 101 ? -0.091 -6.599 -7.764 1.00 95.75 101 ILE A O 1
ATOM 802 N N . MET A 1 102 ? 1.957 -6.720 -8.672 1.00 93.81 102 MET A N 1
ATOM 803 C CA . MET A 1 102 ? 2.628 -7.101 -7.425 1.00 93.81 102 MET A CA 1
ATOM 804 C C . MET A 1 102 ? 2.458 -6.040 -6.334 1.00 93.81 102 MET A C 1
ATOM 806 O O . MET A 1 102 ? 2.088 -6.376 -5.208 1.00 93.81 102 MET A O 1
ATOM 810 N N . ALA A 1 103 ? 2.647 -4.760 -6.670 1.00 91.06 103 ALA A N 1
ATOM 811 C CA . ALA A 1 103 ? 2.496 -3.665 -5.712 1.00 91.06 103 ALA A CA 1
ATOM 812 C C . ALA A 1 103 ? 1.059 -3.556 -5.165 1.00 91.06 103 ALA A C 1
ATOM 814 O O . ALA A 1 103 ? 0.852 -3.457 -3.949 1.00 91.06 103 ALA A O 1
ATOM 815 N N . ASN A 1 104 ? 0.049 -3.620 -6.043 1.00 95.62 104 ASN A N 1
ATOM 816 C CA . ASN A 1 104 ? -1.349 -3.506 -5.620 1.00 95.62 104 ASN A CA 1
ATOM 817 C C . ASN A 1 104 ? -1.854 -4.767 -4.918 1.00 95.62 104 ASN A C 1
ATOM 819 O O . ASN A 1 104 ? -2.660 -4.651 -4.001 1.00 95.62 104 ASN A O 1
ATOM 823 N N . MET A 1 105 ? -1.361 -5.955 -5.274 1.00 96.94 105 MET A N 1
ATOM 824 C CA . MET A 1 105 ? -1.727 -7.197 -4.591 1.00 96.94 105 MET A CA 1
ATOM 825 C C . MET A 1 105 ? -1.330 -7.157 -3.112 1.00 96.94 105 MET A C 1
ATOM 827 O O . MET A 1 105 ? -2.171 -7.397 -2.246 1.00 96.94 105 MET A O 1
ATOM 831 N N . VAL A 1 106 ? -0.078 -6.800 -2.800 1.00 95.88 106 VAL A N 1
ATOM 832 C CA . VAL A 1 106 ? 0.384 -6.730 -1.401 1.00 95.88 106 VAL A CA 1
ATOM 833 C C . VAL A 1 106 ? -0.340 -5.613 -0.642 1.00 95.88 106 VAL A C 1
ATOM 835 O O . VAL A 1 106 ? -0.816 -5.827 0.475 1.00 95.88 106 VAL A O 1
ATOM 838 N N . SER A 1 107 ? -0.505 -4.445 -1.268 1.00 95.69 107 SER A N 1
ATOM 839 C CA . SER A 1 107 ? -1.242 -3.320 -0.675 1.00 95.69 107 SER A CA 1
ATOM 840 C C . SER A 1 107 ? -2.704 -3.674 -0.381 1.00 95.69 107 SER A C 1
ATOM 842 O O . SER A 1 107 ? -3.221 -3.350 0.692 1.00 95.69 107 SER A O 1
ATOM 844 N N . PHE A 1 108 ? -3.366 -4.394 -1.293 1.00 97.19 108 PHE A N 1
ATOM 845 C CA . PHE A 1 108 ? -4.742 -4.850 -1.117 1.00 97.19 108 PHE A CA 1
ATOM 846 C C . PHE A 1 108 ? -4.874 -5.781 0.088 1.00 97.19 108 PHE A C 1
ATOM 848 O O . PHE A 1 108 ? -5.797 -5.605 0.879 1.00 97.19 108 PHE A O 1
ATOM 855 N N . LEU A 1 109 ? -3.936 -6.713 0.294 1.00 97.50 109 LEU A N 1
ATOM 856 C CA . LEU A 1 109 ? -3.954 -7.610 1.457 1.00 97.50 109 LEU A CA 1
ATOM 857 C C . LEU A 1 109 ? -3.873 -6.843 2.784 1.00 97.50 109 LEU A C 1
ATOM 859 O O . LEU A 1 109 ? -4.609 -7.155 3.728 1.00 97.50 109 LEU A O 1
ATOM 863 N N . PHE A 1 110 ? -3.027 -5.813 2.865 1.00 97.19 110 PHE A N 1
ATOM 864 C CA . PHE A 1 110 ? -2.948 -4.981 4.064 1.00 97.19 110 PHE A CA 1
ATOM 865 C C . PHE A 1 110 ? -4.228 -4.180 4.302 1.00 97.19 110 PHE A C 1
ATOM 867 O O . PHE A 1 110 ? -4.769 -4.207 5.411 1.00 97.19 110 PHE A O 1
ATOM 874 N N . ILE A 1 111 ? -4.756 -3.516 3.274 1.00 97.00 111 ILE A N 1
ATOM 875 C CA . ILE A 1 111 ? -5.989 -2.732 3.407 1.00 97.00 111 ILE A CA 1
ATOM 876 C C . ILE A 1 111 ? -7.196 -3.626 3.715 1.00 97.00 111 ILE A C 1
ATOM 878 O O . ILE A 1 111 ? -7.977 -3.304 4.610 1.00 97.00 111 ILE A O 1
ATOM 882 N N . ALA A 1 112 ? -7.326 -4.780 3.058 1.00 97.31 112 ALA A N 1
ATOM 883 C CA . ALA A 1 112 ? -8.373 -5.758 3.348 1.00 97.31 112 ALA A CA 1
ATOM 884 C C . ALA A 1 112 ? -8.282 -6.262 4.796 1.00 97.31 112 ALA A C 1
ATOM 886 O O . ALA A 1 112 ? -9.303 -6.390 5.474 1.00 97.31 112 ALA A O 1
ATOM 887 N N . THR A 1 113 ? -7.064 -6.463 5.313 1.00 97.38 113 THR A N 1
ATOM 888 C CA . THR A 1 113 ? -6.843 -6.789 6.729 1.00 97.38 113 THR A CA 1
ATOM 889 C C . THR A 1 113 ? -7.329 -5.664 7.642 1.00 97.38 113 THR A C 1
ATOM 891 O O . THR A 1 113 ? -8.010 -5.938 8.629 1.00 97.38 113 THR A O 1
ATOM 894 N N . ILE A 1 114 ? -7.039 -4.398 7.322 1.00 96.44 114 ILE A N 1
ATOM 895 C CA . ILE A 1 114 ? -7.526 -3.243 8.097 1.00 96.44 114 ILE A CA 1
ATOM 896 C C . ILE A 1 114 ? -9.055 -3.193 8.100 1.00 96.44 114 ILE A C 1
ATOM 898 O O . ILE A 1 114 ? -9.646 -3.036 9.169 1.00 96.44 114 ILE A O 1
ATOM 902 N N . VAL A 1 115 ? -9.699 -3.377 6.944 1.00 97.12 115 VAL A N 1
ATOM 903 C CA . VAL A 1 115 ? -11.166 -3.424 6.837 1.00 97.12 115 VAL A CA 1
ATOM 904 C C . VAL A 1 115 ? -11.728 -4.573 7.677 1.00 97.12 115 VAL A C 1
ATOM 906 O O . VAL A 1 115 ? -12.623 -4.353 8.491 1.00 97.12 115 VAL A O 1
ATOM 909 N N . GLY A 1 116 ? -11.164 -5.779 7.568 1.00 96.62 116 GLY A N 1
ATOM 910 C CA . GLY A 1 116 ? -11.581 -6.931 8.373 1.00 96.62 116 GLY A CA 1
ATOM 911 C C . GLY A 1 116 ? -11.425 -6.696 9.879 1.00 96.62 116 GLY A C 1
ATOM 912 O O . GLY A 1 116 ? -12.317 -7.027 10.662 1.00 96.62 116 GLY A O 1
ATOM 913 N N . LEU A 1 117 ? -10.327 -6.062 10.302 1.00 96.19 117 LEU A N 1
ATOM 914 C CA . LEU A 1 117 ? -10.119 -5.687 11.702 1.00 96.19 117 LEU A CA 1
ATOM 915 C C . LEU A 1 117 ? -11.096 -4.600 12.160 1.00 96.19 117 LEU A C 1
ATOM 917 O O . LEU A 1 117 ? -11.618 -4.710 13.267 1.00 96.19 117 LEU A O 1
ATOM 921 N N . LYS A 1 118 ? -11.388 -3.599 11.319 1.00 93.94 118 LYS A N 1
ATOM 922 C CA . LYS A 1 118 ? -12.408 -2.578 11.600 1.00 93.94 118 LYS A CA 1
ATOM 923 C C . LYS A 1 118 ? -13.788 -3.202 11.777 1.00 93.94 118 LYS A C 1
ATOM 925 O O . LYS A 1 118 ? -14.519 -2.786 12.663 1.00 93.94 118 LYS A O 1
ATOM 930 N N . LEU A 1 119 ? -14.147 -4.193 10.963 1.00 94.88 119 LEU A N 1
ATOM 931 C CA . LEU A 1 119 ? -15.428 -4.896 11.081 1.00 94.88 119 LEU A CA 1
ATOM 932 C C . LEU A 1 119 ? -15.509 -5.775 12.337 1.00 94.88 119 LEU A C 1
ATOM 934 O O . LEU A 1 119 ? -16.592 -5.932 12.892 1.00 94.88 119 LEU A O 1
ATOM 938 N N . ARG A 1 120 ? -14.380 -6.328 12.795 1.00 94.94 120 ARG A N 1
ATOM 939 C CA . ARG A 1 120 ? -14.311 -7.163 14.003 1.00 94.94 120 ARG A CA 1
ATOM 940 C C . ARG A 1 120 ? -14.318 -6.359 15.304 1.00 94.94 120 ARG A C 1
ATOM 942 O O . ARG A 1 120 ? -14.892 -6.815 16.285 1.00 94.94 120 ARG A O 1
ATOM 949 N N . TYR A 1 121 ? -13.619 -5.230 15.325 1.00 92.19 121 TYR A N 1
ATOM 950 C CA . TYR A 1 121 ? -13.425 -4.380 16.504 1.00 92.19 121 TYR A CA 1
ATOM 951 C C . TYR A 1 121 ? -14.183 -3.054 16.357 1.00 92.19 121 TYR A C 1
ATOM 953 O O . TYR A 1 121 ? -13.614 -2.002 16.649 1.00 92.19 121 TYR A O 1
ATOM 961 N N . ARG A 1 122 ? -15.397 -3.126 15.790 1.00 68.25 122 ARG A N 1
ATOM 962 C CA . ARG A 1 122 ? -16.297 -1.981 15.608 1.00 68.25 122 ARG A CA 1
ATOM 963 C C . ARG A 1 122 ? -16.636 -1.300 16.920 1.00 68.25 122 ARG A C 1
ATOM 965 O O . ARG A 1 122 ? -16.810 -2.037 17.917 1.00 68.25 122 ARG A O 1
#

Sequence (122 aa):
MHEAPRHLVQRANPASQRFALLPLQGRATPTFRKFAALHFSVEIIGSVAAFITTFCWLPQILKIRRQKKADDISLLTTGALATGIFLWLLYGLLIGSWPLIMANMVSFLFIATIVGLKLRYR

pLDDT: mean 83.09, std 17.17, range [46.41, 98.56]

Secondary structure (DSSP, 8-state):
--PPPTTTT----HHHHHTTT--------THHHHHHHHHHHHHHHHHHHHHHHHHTTHHHHHHHHHH---TTS-HHHHHHHHHHHHHHHHHHHHTT-HHHHHHHHHHHHHHHHHHHHHHH--

Foldseek 3Di:
DDDDDPPVPDDPDVVVVVVVPPPPPPPVPCVVVVVVVVVVVVVVVVVVVLVCLLCVLVVVLVVCVVVLADPPPDLVVLVVVLVVLVVQLVVCVVVVPPVSNVSSVSSSVSSVSSNVSNVRSD

Nearest PDB structures (foldseek):
  4rng-assembly2_D  TM=8.995E-01  e=2.113E-05  Thermodesulfovibrio yellowstonii DSM 11347
  4rng-assembly4_C-2  TM=8.978E-01  e=2.821E-05  Thermodesulfovibrio yellowstonii DSM 11347
  5uhs-assembly1_B  TM=9.370E-01  e=1.598E-04  Leptospira biflexa serovar Patoc strain 'Patoc 1 (Paris)'
  4qnc-assembly1_A  TM=9.063E-01  e=1.794E-04  Leptospira biflexa serovar Patoc strain 'Patoc 1 (Paris)'
  4x5m-assembly2_B  TM=8.239E-01  e=8.545E-04  Escherichia coli UMEA 3162-1

Mean predicted aligned error: 12.65 Å